Protein AF-A0A090EYP9-F1 (afdb_monomer_lite)

Structure (mmCIF, N/CA/C/O backbone):
data_AF-A0A090EYP9-F1
#
_entry.id   AF-A0A090EYP9-F1
#
loop_
_atom_site.group_PDB
_atom_site.id
_atom_site.type_symbol
_atom_site.label_atom_id
_atom_site.label_alt_id
_atom_site.label_comp_id
_atom_site.label_asym_id
_atom_site.label_entity_id
_atom_site.label_seq_id
_atom_site.pdbx_PDB_ins_code
_atom_site.Cartn_x
_atom_site.Cartn_y
_atom_site.Cartn_z
_atom_site.occupancy
_atom_site.B_iso_or_equiv
_atom_site.auth_seq_id
_atom_site.auth_comp_id
_atom_site.auth_asym_id
_atom_site.auth_atom_id
_atom_site.pdbx_PDB_model_num
ATOM 1 N N . MET A 1 1 ? -18.121 5.314 25.988 1.00 60.22 1 MET A N 1
ATOM 2 C CA . MET A 1 1 ? -18.709 5.467 24.639 1.00 60.22 1 MET A CA 1
ATOM 3 C C . MET A 1 1 ? -17.638 5.121 23.611 1.00 60.22 1 MET A C 1
ATOM 5 O O . MET A 1 1 ? -16.585 5.742 23.637 1.00 60.22 1 MET A O 1
ATOM 9 N N . PRO A 1 2 ? -17.830 4.083 22.787 1.00 74.25 2 PRO A N 1
ATOM 10 C CA . PRO A 1 2 ? -16.781 3.455 21.968 1.00 74.25 2 PRO A CA 1
ATOM 11 C C . PRO A 1 2 ? -16.398 4.257 20.702 1.00 74.25 2 PRO A C 1
ATOM 13 O O . PRO A 1 2 ? -16.144 3.681 19.649 1.00 74.25 2 PRO A O 1
ATOM 16 N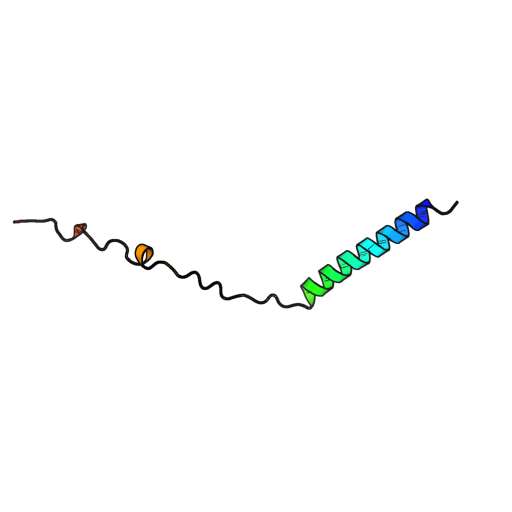 N . THR A 1 3 ? -16.382 5.589 20.762 1.00 92.12 3 THR A N 1
ATOM 17 C CA . THR A 1 3 ? -16.130 6.468 19.604 1.00 92.12 3 THR A CA 1
ATOM 18 C C . THR 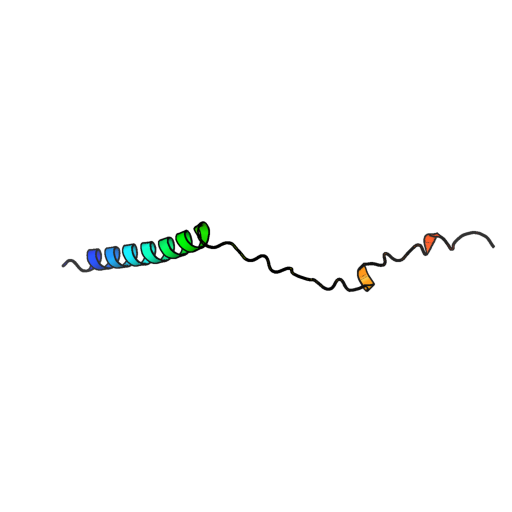A 1 3 ? -14.650 6.535 19.220 1.00 92.12 3 THR A C 1
ATOM 20 O O . THR A 1 3 ? -14.335 6.420 18.039 1.00 92.12 3 THR A O 1
ATOM 23 N N . LEU A 1 4 ? -13.735 6.630 20.193 1.00 93.50 4 LEU A N 1
ATOM 24 C CA . LEU A 1 4 ? -12.289 6.673 19.924 1.00 93.50 4 LEU A CA 1
ATOM 25 C C . LEU A 1 4 ? -11.772 5.355 19.33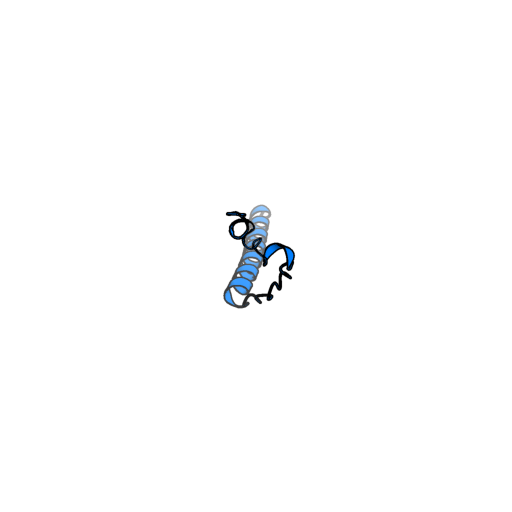1 1.00 93.50 4 LEU A C 1
ATOM 27 O O . LEU A 1 4 ? -11.042 5.358 18.347 1.00 93.50 4 LEU A O 1
ATOM 31 N N . PHE A 1 5 ? -12.190 4.220 19.896 1.00 94.31 5 PHE A N 1
ATOM 32 C CA . PHE A 1 5 ? -11.778 2.908 19.397 1.00 94.31 5 PHE A CA 1
ATOM 33 C C . PHE A 1 5 ? -12.235 2.690 17.950 1.00 94.31 5 PHE A C 1
ATOM 35 O O . PHE A 1 5 ? -11.440 2.297 17.105 1.00 94.31 5 PHE A O 1
ATOM 42 N N . ARG A 1 6 ? -13.492 3.037 17.637 1.00 91.62 6 ARG A N 1
ATOM 43 C CA . ARG A 1 6 ? -14.006 3.006 16.261 1.00 91.62 6 ARG A CA 1
ATOM 44 C C . ARG A 1 6 ? -13.184 3.884 15.322 1.00 91.62 6 ARG A C 1
ATOM 46 O O . ARG A 1 6 ? -12.870 3.442 14.227 1.00 91.62 6 ARG A O 1
ATOM 53 N N . PHE A 1 7 ? -12.801 5.084 15.753 1.00 95.62 7 PHE A N 1
ATOM 54 C CA . PHE A 1 7 ? -11.963 5.975 14.953 1.00 95.62 7 PHE A CA 1
ATOM 55 C C . PHE A 1 7 ? -10.595 5.357 14.632 1.00 95.62 7 PHE A C 1
ATOM 57 O O . PHE A 1 7 ? -10.198 5.315 13.470 1.00 95.62 7 PHE A O 1
ATOM 64 N N . VAL A 1 8 ? -9.905 4.813 15.639 1.00 96.25 8 VAL A N 1
ATOM 65 C CA . VAL A 1 8 ? -8.594 4.170 15.450 1.00 96.25 8 VAL A CA 1
ATOM 66 C C . VAL A 1 8 ? -8.699 2.944 14.544 1.00 96.25 8 VAL A C 1
ATOM 68 O O . VAL A 1 8 ? -7.875 2.780 13.650 1.00 96.25 8 VAL A O 1
ATOM 71 N N . VAL A 1 9 ? -9.730 2.112 14.722 1.00 96.38 9 VAL A N 1
ATOM 72 C CA . VAL A 1 9 ? -9.973 0.951 13.852 1.00 96.38 9 VAL A CA 1
ATOM 73 C C . VAL A 1 9 ? -10.184 1.391 12.404 1.00 96.38 9 VAL A C 1
ATOM 75 O O . VAL A 1 9 ? -9.571 0.823 11.505 1.00 96.38 9 VAL A O 1
ATOM 78 N N . THR A 1 10 ? -10.980 2.435 12.164 1.00 96.25 10 THR A N 1
ATOM 79 C CA . THR A 1 10 ? -11.173 2.982 10.813 1.00 96.25 10 THR A CA 1
ATOM 80 C C . THR A 1 10 ? -9.853 3.448 10.197 1.00 96.25 10 THR A C 1
ATOM 82 O O . THR A 1 10 ? -9.576 3.132 9.042 1.00 96.25 10 THR A O 1
ATOM 85 N N . LEU A 1 11 ? -9.007 4.148 10.960 1.00 97.56 11 LEU A N 1
ATOM 86 C CA . LEU A 1 11 ? -7.686 4.567 10.481 1.00 97.56 11 LEU A CA 1
ATOM 87 C C . LEU A 1 11 ? -6.770 3.378 10.180 1.00 97.56 11 LEU A C 1
ATOM 89 O O . LEU A 1 11 ? -6.091 3.384 9.157 1.00 97.56 11 LEU A O 1
ATOM 93 N N . ALA A 1 12 ? -6.769 2.351 11.031 1.00 97.88 12 ALA A N 1
ATOM 94 C CA . ALA A 1 12 ? -5.977 1.145 10.818 1.00 97.88 12 ALA A CA 1
ATOM 95 C C . ALA A 1 12 ? -6.396 0.416 9.532 1.00 97.88 12 ALA A C 1
ATOM 97 O O . ALA A 1 12 ? -5.541 -0.009 8.759 1.00 97.88 12 ALA A O 1
ATOM 98 N N . VAL A 1 13 ? -7.703 0.333 9.264 1.00 98.00 13 VAL A N 1
ATOM 99 C CA . VAL A 1 13 ? -8.232 -0.240 8.019 1.00 98.00 13 VAL A CA 1
ATOM 100 C C . VAL A 1 13 ? -7.796 0.588 6.811 1.00 98.00 13 VAL A C 1
ATOM 102 O O . VAL A 1 13 ? -7.285 0.025 5.847 1.00 98.00 13 VAL A O 1
ATOM 105 N N . LEU A 1 14 ? -7.933 1.917 6.859 1.00 98.38 14 LEU A N 1
ATOM 106 C CA . LEU A 1 14 ? -7.509 2.799 5.764 1.00 98.38 14 LEU A CA 1
ATOM 107 C C . LEU A 1 14 ? -6.008 2.688 5.479 1.00 98.38 14 LEU A C 1
ATOM 109 O O . LEU A 1 14 ? -5.610 2.557 4.322 1.00 98.38 14 LEU A O 1
ATOM 113 N N . ALA A 1 15 ? -5.182 2.693 6.526 1.00 98.31 15 ALA A N 1
ATOM 114 C CA . ALA A 1 15 ? -3.741 2.512 6.405 1.00 98.31 15 ALA A CA 1
ATOM 115 C C . ALA A 1 15 ? -3.398 1.134 5.824 1.00 98.31 15 ALA A C 1
ATOM 117 O O . ALA A 1 15 ? -2.559 1.037 4.932 1.00 98.31 15 ALA A O 1
ATOM 118 N N . GLY A 1 16 ? -4.088 0.082 6.275 1.00 98.38 16 GLY A N 1
ATOM 119 C CA . GLY A 1 16 ? -3.935 -1.273 5.753 1.00 98.38 16 GLY A CA 1
ATOM 120 C C . GLY A 1 16 ? -4.290 -1.377 4.271 1.00 98.38 16 GLY A C 1
ATOM 121 O O . GLY A 1 16 ? -3.552 -2.000 3.516 1.00 98.38 16 GLY A O 1
ATOM 122 N N . ILE A 1 17 ? -5.365 -0.719 3.828 1.00 98.44 17 ILE A N 1
ATOM 123 C CA . ILE A 1 17 ? -5.749 -0.678 2.411 1.00 98.44 17 ILE A CA 1
ATOM 124 C C . ILE A 1 17 ? -4.697 0.078 1.599 1.00 98.44 17 ILE A C 1
ATOM 126 O O . ILE A 1 17 ? -4.221 -0.443 0.596 1.00 98.44 17 ILE A O 1
ATOM 130 N N . ALA A 1 18 ? -4.298 1.276 2.031 1.00 98.19 18 ALA A N 1
ATOM 131 C CA . ALA A 1 18 ? -3.302 2.075 1.320 1.00 98.19 18 ALA A CA 1
ATOM 132 C C . ALA A 1 18 ? -1.968 1.325 1.181 1.00 98.19 18 ALA A C 1
ATOM 134 O O . ALA A 1 18 ? -1.409 1.229 0.087 1.00 98.19 18 ALA A O 1
ATOM 135 N N . TYR A 1 19 ? -1.491 0.735 2.279 1.00 97.88 19 TYR A N 1
ATOM 136 C CA . TYR A 1 19 ? -0.276 -0.067 2.281 1.00 97.88 19 TYR A CA 1
ATOM 137 C C . TYR A 1 19 ? -0.428 -1.338 1.442 1.00 97.88 19 TYR A C 1
ATOM 139 O O . TYR A 1 19 ? 0.461 -1.660 0.663 1.00 97.88 19 TYR A O 1
ATOM 147 N N . GLY A 1 20 ? -1.563 -2.032 1.548 1.00 97.94 20 GLY A N 1
ATOM 148 C CA . GLY A 1 20 ? -1.852 -3.241 0.783 1.00 97.94 20 GLY A CA 1
ATOM 149 C C . GLY A 1 20 ? -1.877 -2.985 -0.722 1.00 97.94 20 GLY A C 1
ATOM 150 O O . GLY A 1 20 ? -1.275 -3.742 -1.478 1.00 97.94 20 GLY A O 1
ATOM 151 N N . VAL A 1 21 ? -2.493 -1.883 -1.158 1.00 98.00 21 VAL A N 1
ATOM 152 C CA . VAL A 1 21 ? -2.476 -1.449 -2.562 1.00 98.00 21 VAL A CA 1
ATOM 153 C C . VAL A 1 21 ? -1.047 -1.150 -3.009 1.00 98.00 21 VAL A C 1
ATOM 155 O O . VAL A 1 21 ? -0.614 -1.668 -4.033 1.00 98.00 21 VAL A O 1
ATOM 158 N N . MET A 1 22 ? -0.287 -0.368 -2.237 1.00 97.38 22 MET A N 1
ATOM 159 C CA . MET A 1 22 ? 1.105 -0.050 -2.570 1.00 97.38 22 MET A CA 1
ATOM 160 C C . MET A 1 22 ? 1.973 -1.313 -2.672 1.00 97.38 22 MET A C 1
ATOM 162 O O . MET A 1 22 ? 2.721 -1.469 -3.634 1.00 97.38 22 MET A O 1
ATOM 166 N N . PHE A 1 23 ? 1.850 -2.227 -1.709 1.00 96.88 23 PHE A N 1
ATOM 167 C CA . PHE A 1 23 ? 2.559 -3.503 -1.692 1.00 96.88 23 PHE A CA 1
ATOM 168 C C . PHE A 1 23 ? 2.194 -4.366 -2.902 1.00 96.88 23 PHE A C 1
ATOM 170 O O . PHE A 1 23 ? 3.077 -4.915 -3.559 1.00 96.88 23 PHE A O 1
ATOM 177 N N . ALA A 1 24 ? 0.903 -4.445 -3.232 1.00 96.50 24 ALA A N 1
ATOM 178 C CA . ALA A 1 24 ? 0.437 -5.194 -4.386 1.00 96.50 24 ALA A CA 1
ATOM 179 C C . ALA A 1 24 ? 1.005 -4.623 -5.692 1.00 96.50 24 ALA A C 1
ATOM 181 O O . ALA A 1 24 ? 1.506 -5.374 -6.522 1.00 96.50 24 ALA A O 1
ATOM 182 N N . LEU A 1 25 ? 0.995 -3.298 -5.860 1.00 95.69 25 LEU A N 1
ATOM 183 C CA . LEU A 1 25 ? 1.597 -2.658 -7.029 1.00 95.69 25 LEU A CA 1
ATOM 184 C C . LEU A 1 25 ? 3.101 -2.944 -7.111 1.00 95.69 25 LEU A C 1
ATOM 186 O O . LEU A 1 25 ? 3.591 -3.309 -8.170 1.00 95.69 25 LEU A O 1
ATOM 190 N N . ALA A 1 26 ? 3.825 -2.834 -5.999 1.00 93.62 26 ALA A N 1
ATOM 191 C CA . ALA A 1 26 ? 5.266 -3.062 -5.980 1.00 93.62 26 ALA A CA 1
ATOM 192 C C . ALA A 1 26 ? 5.659 -4.510 -6.319 1.00 93.62 26 ALA A C 1
ATOM 194 O O . ALA A 1 26 ? 6.683 -4.725 -6.961 1.00 93.62 26 ALA A O 1
ATOM 195 N N . MET A 1 27 ? 4.866 -5.493 -5.880 1.00 94.31 27 MET A N 1
ATOM 196 C CA . MET A 1 27 ? 5.183 -6.914 -6.062 1.00 94.31 27 MET A CA 1
ATOM 197 C C . MET A 1 27 ? 4.623 -7.511 -7.354 1.00 94.31 27 MET A C 1
ATOM 199 O O . MET A 1 27 ? 5.246 -8.399 -7.928 1.00 94.31 27 MET A O 1
ATOM 203 N N . PHE A 1 28 ? 3.448 -7.064 -7.804 1.00 94.88 28 PHE A N 1
ATOM 204 C CA . PHE A 1 28 ? 2.740 -7.682 -8.930 1.00 94.88 28 PHE A CA 1
ATOM 205 C C . PHE A 1 28 ? 2.778 -6.855 -10.218 1.00 94.88 28 PHE A C 1
ATOM 207 O O . PHE A 1 28 ? 2.355 -7.357 -11.258 1.00 94.88 28 PHE A O 1
ATOM 214 N N . VAL A 1 29 ? 3.255 -5.605 -10.183 1.00 92.81 29 VAL A N 1
ATOM 215 C CA . VAL A 1 29 ? 3.322 -4.749 -11.374 1.00 92.81 29 VAL A CA 1
ATOM 216 C C . VAL A 1 29 ? 4.769 -4.513 -11.781 1.00 92.81 29 VAL A C 1
ATOM 218 O O . VAL A 1 29 ? 5.554 -3.897 -11.063 1.00 92.81 29 VAL A O 1
ATOM 221 N N . GLU A 1 30 ? 5.106 -4.951 -12.990 1.00 91.00 30 GLU A N 1
ATOM 222 C CA . GLU A 1 30 ? 6.399 -4.663 -13.599 1.00 91.00 30 GLU A CA 1
ATOM 223 C C . GLU A 1 30 ? 6.443 -3.212 -14.116 1.00 91.00 30 GLU A C 1
ATOM 225 O O . GLU A 1 30 ? 5.571 -2.791 -14.888 1.00 91.00 30 GLU A O 1
ATOM 230 N N . PRO A 1 31 ? 7.458 -2.414 -13.737 1.00 85.44 31 PRO A N 1
ATOM 231 C CA . PRO A 1 31 ? 7.590 -1.050 -14.225 1.00 85.44 31 PRO A CA 1
ATOM 232 C C . PRO A 1 31 ? 7.986 -1.043 -15.708 1.00 85.44 31 PRO A C 1
ATOM 234 O O . PRO A 1 31 ? 9.069 -1.496 -16.089 1.00 85.44 31 PRO A O 1
ATOM 237 N N . ARG A 1 32 ? 7.131 -0.465 -16.563 1.00 84.00 32 ARG A N 1
ATOM 238 C CA . ARG A 1 32 ? 7.441 -0.258 -17.984 1.00 84.00 32 ARG A CA 1
ATOM 239 C C . ARG A 1 32 ? 8.569 0.765 -18.116 1.00 84.00 32 ARG A C 1
ATOM 241 O O . ARG A 1 32 ? 8.370 1.957 -17.891 1.00 84.00 32 ARG A O 1
ATOM 248 N N . LYS A 1 33 ? 9.746 0.306 -18.539 1.00 78.00 33 LYS A N 1
ATOM 249 C CA . LYS A 1 33 ? 10.854 1.184 -18.923 1.00 78.00 33 LYS A CA 1
ATOM 250 C C . LYS A 1 33 ? 10.500 1.838 -20.256 1.00 78.00 33 LYS A C 1
ATOM 252 O O . LYS A 1 33 ? 10.558 1.194 -21.297 1.00 78.00 33 LYS A O 1
ATOM 257 N N . ALA A 1 34 ? 10.066 3.093 -20.220 1.00 79.38 34 ALA A N 1
ATOM 258 C CA . ALA A 1 34 ? 9.956 3.882 -21.437 1.00 79.38 34 ALA A CA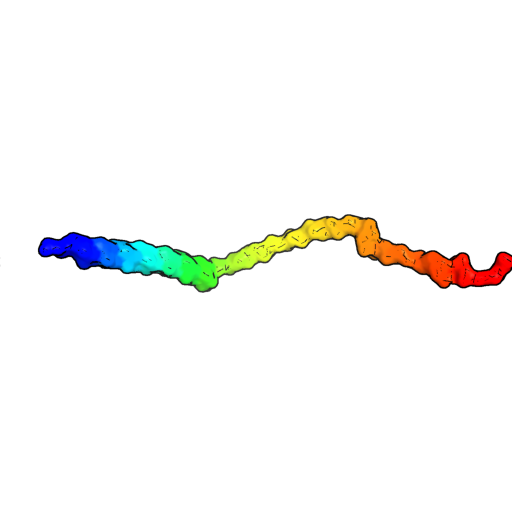 1
ATOM 259 C C . ALA A 1 34 ? 11.374 4.142 -21.955 1.00 79.38 34 ALA A C 1
ATOM 261 O O . ALA A 1 34 ? 12.215 4.657 -21.215 1.00 79.38 34 ALA A O 1
ATOM 262 N N . GLU A 1 35 ? 11.646 3.771 -23.206 1.00 71.06 35 GLU A N 1
ATOM 263 C CA . GLU A 1 35 ? 12.869 4.180 -23.889 1.00 71.06 35 GLU A CA 1
ATOM 264 C C . GLU A 1 35 ? 12.834 5.704 -24.011 1.00 71.06 35 GLU A C 1
ATOM 266 O O . GLU A 1 35 ? 12.167 6.274 -24.875 1.00 71.06 35 GLU A O 1
ATOM 271 N N . MET A 1 36 ? 13.493 6.387 -23.076 1.00 69.81 36 MET A N 1
ATOM 272 C CA . MET A 1 36 ? 13.657 7.829 -23.129 1.00 69.81 36 MET A CA 1
ATOM 273 C C . MET A 1 36 ? 14.646 8.120 -24.260 1.00 69.81 36 MET A C 1
ATOM 275 O O . MET A 1 36 ? 15.850 8.232 -24.037 1.00 69.81 36 MET A O 1
ATOM 279 N N . SER A 1 37 ? 14.147 8.200 -25.497 1.00 70.38 37 SER A N 1
ATOM 280 C CA . SER A 1 37 ? 14.934 8.637 -26.646 1.00 70.38 37 SER A CA 1
ATOM 281 C C . SER A 1 37 ? 15.198 10.136 -26.496 1.00 70.38 37 SER A C 1
ATOM 283 O O . SER A 1 37 ? 14.504 10.979 -27.072 1.00 70.38 37 SER A O 1
ATOM 285 N N . ILE A 1 38 ? 16.177 10.495 -25.669 1.00 69.19 38 ILE A N 1
ATOM 286 C CA . ILE A 1 38 ? 16.712 11.850 -25.670 1.00 69.19 38 ILE A CA 1
ATOM 287 C C . ILE A 1 38 ? 17.375 12.002 -27.035 1.00 69.19 38 ILE A C 1
ATOM 289 O O . ILE A 1 38 ? 18.395 11.372 -27.310 1.00 69.19 38 ILE A O 1
ATOM 293 N N . ARG A 1 39 ? 16.761 12.790 -27.924 1.00 68.19 39 ARG A N 1
ATOM 294 C CA . ARG A 1 39 ? 17.396 13.191 -29.180 1.00 68.19 39 ARG A CA 1
ATOM 295 C C . ARG A 1 39 ? 18.645 13.970 -28.797 1.00 68.19 39 ARG A C 1
ATOM 297 O O . ARG A 1 39 ? 18.531 15.130 -28.417 1.00 68.19 39 ARG A O 1
ATOM 304 N N . ILE A 1 40 ? 19.809 13.323 -28.825 1.00 68.31 40 ILE A N 1
ATOM 305 C CA . ILE A 1 40 ? 21.085 13.991 -28.583 1.00 68.31 40 ILE A CA 1
ATOM 306 C C . ILE A 1 40 ? 21.247 15.001 -29.723 1.00 68.31 40 ILE A C 1
ATOM 308 O O . ILE A 1 40 ? 21.344 14.581 -30.880 1.00 68.31 40 ILE A O 1
ATOM 312 N N . PRO A 1 41 ? 21.234 16.318 -29.447 1.00 67.31 41 PRO A N 1
ATOM 313 C CA . PRO A 1 41 ? 21.492 17.308 -30.478 1.00 67.31 41 PRO A CA 1
ATOM 314 C C . PRO A 1 41 ? 22.900 17.059 -31.024 1.00 67.31 41 PRO A C 1
ATOM 316 O O . PRO A 1 41 ? 23.858 16.958 -30.252 1.00 67.31 41 PRO A O 1
ATOM 319 N N . ALA A 1 42 ? 23.029 16.944 -32.348 1.00 62.62 42 ALA A N 1
ATOM 320 C CA . ALA A 1 42 ? 24.295 16.647 -33.028 1.00 62.62 42 ALA A CA 1
ATOM 321 C C . ALA A 1 42 ? 25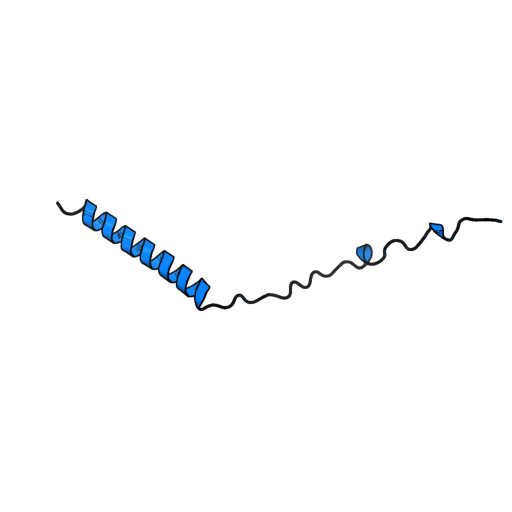.425 17.638 -32.678 1.00 62.62 42 ALA A C 1
ATOM 323 O O . ALA A 1 42 ? 26.602 17.301 -32.785 1.00 62.62 42 ALA A O 1
ATOM 324 N N . GLU A 1 43 ? 25.072 18.823 -32.174 1.00 62.66 43 GLU A N 1
ATOM 325 C CA . GLU A 1 43 ? 25.984 19.849 -31.660 1.00 62.66 43 GLU A CA 1
ATOM 326 C C . GLU A 1 43 ? 26.886 19.361 -30.513 1.00 62.66 43 GLU A C 1
ATOM 328 O O . GLU A 1 43 ? 27.987 19.879 -30.354 1.00 62.66 43 GLU A O 1
ATOM 333 N N . LYS A 1 44 ? 26.467 18.354 -29.727 1.00 60.69 44 LYS A N 1
ATOM 334 C CA . LYS A 1 44 ? 27.277 17.790 -28.625 1.00 60.69 44 LYS A CA 1
ATOM 335 C C . LYS A 1 44 ? 28.044 16.515 -28.989 1.00 60.69 44 LYS A C 1
ATOM 337 O O . LYS A 1 44 ? 28.883 16.076 -28.209 1.00 60.69 44 LYS A O 1
ATOM 342 N N . LEU A 1 45 ? 27.751 15.913 -30.144 1.00 61.12 45 LEU A N 1
ATOM 343 C CA . LEU A 1 45 ? 28.385 14.676 -30.626 1.00 61.12 45 LEU A CA 1
ATOM 344 C C . LEU A 1 45 ? 29.657 14.924 -31.434 1.00 61.12 45 LEU A C 1
ATOM 346 O O . LEU A 1 45 ? 30.434 13.995 -31.632 1.00 61.12 45 LEU A O 1
ATOM 350 N N . ASN A 1 46 ? 29.876 16.154 -31.893 1.00 61.78 46 ASN A N 1
ATOM 351 C CA . ASN A 1 46 ? 31.104 16.535 -32.566 1.00 61.78 46 ASN A CA 1
ATOM 352 C C . ASN A 1 46 ? 32.002 17.253 -31.543 1.00 61.78 46 ASN A C 1
ATOM 354 O O . ASN A 1 46 ? 31.907 18.478 -31.423 1.00 61.78 46 ASN A O 1
ATOM 358 N N . PRO A 1 47 ? 32.846 16.547 -30.755 1.00 63.09 47 PRO A N 1
ATOM 359 C CA . PRO A 1 47 ? 33.932 17.232 -30.071 1.00 63.09 47 PRO A CA 1
ATOM 360 C C . PRO A 1 47 ? 34.703 17.942 -31.174 1.00 63.09 47 PRO A C 1
ATOM 362 O O . PRO A 1 47 ? 35.122 17.286 -32.125 1.00 63.09 47 PRO A O 1
ATOM 365 N N . LYS A 1 48 ? 34.777 19.276 -31.100 1.00 63.44 48 LYS A N 1
ATOM 366 C CA . LYS A 1 48 ? 35.455 20.140 -32.066 1.00 63.44 48 LYS A CA 1
ATOM 367 C C . LYS A 1 48 ? 36.806 19.503 -32.378 1.00 63.44 48 LYS A C 1
ATOM 369 O O . LYS A 1 48 ? 37.729 19.576 -31.569 1.00 63.44 48 LYS A O 1
ATOM 374 N N . LYS A 1 49 ? 36.859 18.769 -33.493 1.00 61.50 49 LYS A N 1
ATOM 375 C CA . LYS A 1 49 ? 38.015 17.996 -33.912 1.00 61.50 49 LYS A CA 1
ATOM 376 C C . LYS A 1 49 ? 39.069 19.028 -34.238 1.00 61.50 49 LYS A C 1
ATOM 378 O O . LYS A 1 49 ? 39.072 19.585 -35.324 1.00 61.50 49 LYS A O 1
ATOM 383 N N . THR A 1 50 ? 39.929 19.264 -33.258 1.00 59.81 50 THR A N 1
ATOM 384 C CA . THR A 1 50 ? 41.336 19.451 -33.545 1.00 59.81 50 THR A CA 1
ATOM 385 C C . THR A 1 50 ? 41.596 20.679 -34.429 1.00 59.81 50 THR A C 1
ATOM 387 O O . THR A 1 50 ? 42.150 20.558 -35.515 1.00 59.81 50 THR A O 1
ATOM 390 N N . ASP A 1 51 ? 41.292 21.877 -33.909 1.00 57.81 51 ASP A N 1
ATOM 391 C CA . ASP A 1 51 ? 42.024 23.104 -34.304 1.00 57.81 51 ASP A CA 1
ATOM 392 C C . ASP A 1 51 ? 43.521 23.011 -33.905 1.00 57.81 51 ASP A C 1
ATOM 394 O O . ASP A 1 51 ? 44.331 23.854 -34.269 1.00 57.81 51 ASP A O 1
ATOM 398 N N . GLU A 1 52 ? 43.913 21.949 -33.192 1.00 61.59 52 GLU A N 1
ATOM 399 C CA . GLU A 1 52 ? 45.286 21.623 -32.786 1.00 61.59 52 GLU A CA 1
ATOM 400 C C . GLU A 1 52 ? 46.091 20.844 -33.853 1.00 61.59 52 GLU A C 1
ATOM 402 O O . GLU A 1 52 ? 47.238 20.488 -33.623 1.00 61.59 52 GLU A O 1
ATOM 407 N N . ALA A 1 53 ? 45.523 20.578 -35.038 1.00 60.22 53 ALA A N 1
ATOM 408 C CA . ALA A 1 53 ? 46.251 19.991 -36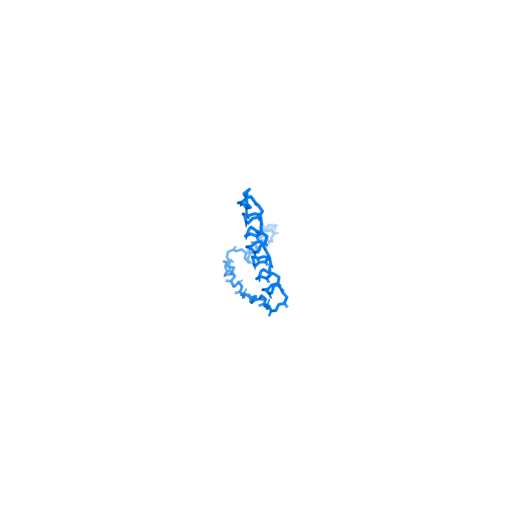.176 1.00 60.22 53 ALA A CA 1
ATOM 409 C C . ALA A 1 53 ? 46.526 21.010 -37.294 1.00 60.22 53 ALA A C 1
ATOM 411 O O . ALA A 1 53 ? 47.067 20.643 -38.336 1.00 60.22 53 ALA A O 1
ATOM 412 N N . LEU A 1 54 ? 46.177 22.285 -37.085 1.00 61.22 54 LEU A N 1
ATOM 413 C CA . LEU A 1 54 ? 46.473 23.366 -38.025 1.00 61.22 54 LEU A CA 1
ATOM 414 C C . LEU A 1 54 ? 47.298 24.494 -37.391 1.00 61.22 54 LEU A C 1
ATOM 416 O O . LEU A 1 54 ? 47.135 25.658 -37.733 1.00 61.22 54 LEU A O 1
ATOM 420 N N . ILE A 1 55 ? 48.221 24.157 -36.492 1.00 67.50 55 ILE A N 1
ATOM 421 C CA . ILE A 1 55 ? 49.445 24.950 -36.317 1.00 67.50 55 ILE A CA 1
ATOM 422 C C . ILE A 1 55 ? 50.572 23.924 -36.172 1.00 67.50 55 ILE A C 1
ATOM 424 O O . ILE A 1 55 ? 50.623 23.276 -35.128 1.00 67.50 55 ILE A O 1
ATOM 428 N N . PRO A 1 56 ? 51.424 23.674 -37.193 1.00 57.81 56 PRO A N 1
ATOM 429 C CA . PRO A 1 56 ? 52.613 24.524 -37.355 1.00 57.81 56 PRO A CA 1
ATOM 430 C C . PRO A 1 56 ? 53.261 24.580 -38.770 1.00 57.81 56 PRO A C 1
ATOM 432 O O . PRO A 1 56 ? 53.195 23.644 -39.559 1.00 57.81 56 PRO A O 1
ATOM 435 N N . ALA A 1 57 ? 54.019 25.660 -39.004 1.00 59.31 57 ALA A N 1
ATOM 436 C CA . ALA A 1 57 ? 55.090 25.815 -40.004 1.00 59.31 57 ALA A CA 1
ATOM 437 C C . ALA A 1 57 ? 54.715 25.971 -41.498 1.00 59.31 57 ALA A C 1
ATOM 439 O O . ALA A 1 57 ? 54.945 25.078 -42.314 1.00 59.31 57 ALA A O 1
ATOM 440 N N . ARG A 1 58 ? 54.294 27.184 -41.877 1.00 57.75 58 ARG A N 1
ATOM 441 C CA . ARG A 1 58 ? 54.844 27.924 -43.028 1.00 57.75 58 ARG A CA 1
ATOM 442 C C . ARG A 1 58 ? 54.781 29.421 -42.767 1.00 57.75 58 ARG A C 1
ATOM 444 O O . ARG A 1 58 ? 53.750 29.858 -42.217 1.00 57.75 58 ARG A O 1
#

Radius of gyration: 30.52 Å; chains: 1; bounding box: 74×36×68 Å

pLDDT: mean 80.58, std 15.93, range [57.75, 98.44]

Foldseek 3Di:
DCPVVVVVVVVVVVVCVVVVVVVCCVPPPDDDDDPPPPPPPVVVVDPPPPPVVPDDDD

Sequence (58 aa):
MPTLFRFVVTLAVLAGIAYGVMFALAMFVEPRKAEMSIRIPAEKLNPKKTDEALIPAR

Secondary structure (DSSP, 8-state):
-THHHHHHHHHHHHHHHHHHHHHHHHHH-------------GGGTS----GGGS-S--